Protein AF-A0A960RAU5-F1 (afdb_monomer_lite)

Foldseek 3Di:
DDDDDDDDDDDDDPDDDDDDDDDPPDDCLCELCLVHPNCVVDPDVVVNVVCVVDNDDNDDDDD

Secondary structure (DSSP, 8-state):
---------PPPPSS--------TT--GGGSGGGT-TTTTTS--HHHHHHHHHS---TT----

pLDDT: mean 89.83, std 11.07, range [53.03, 98.25]

Radius of gyration: 17.24 Å; chains: 1; bounding box: 27×57×35 Å

Structure (mmCIF, N/CA/C/O backbone):
data_AF-A0A960RAU5-F1
#
_entry.id   AF-A0A960RAU5-F1
#
loop_
_atom_site.group_PDB
_atom_site.id
_atom_site.type_symbol
_atom_site.label_atom_id
_atom_site.label_alt_id
_atom_site.label_comp_id
_atom_site.label_asym_id
_atom_site.label_entity_id
_atom_site.label_seq_id
_atom_site.pdbx_PDB_ins_code
_atom_site.Cartn_x
_atom_site.Cartn_y
_atom_site.Cartn_z
_atom_site.occupancy
_atom_site.B_iso_or_equiv
_atom_site.auth_seq_id
_atom_site.auth_comp_id
_atom_site.auth_asym_id
_atom_site.auth_atom_id
_atom_site.pdbx_PDB_model_num
ATOM 1 N N . MET A 1 1 ? -10.140 -40.170 8.455 1.00 53.03 1 MET A N 1
ATOM 2 C CA . MET A 1 1 ? -9.904 -39.259 9.595 1.00 53.03 1 MET A CA 1
ATOM 3 C C . MET A 1 1 ? -10.122 -37.841 9.102 1.00 53.03 1 MET A C 1
ATOM 5 O O . MET A 1 1 ? -9.242 -37.298 8.45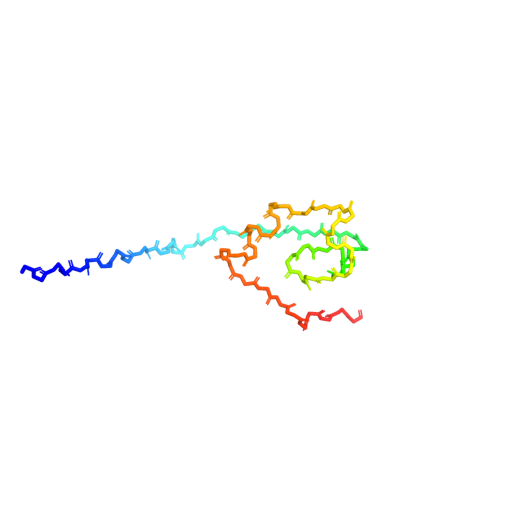2 1.00 53.03 1 MET A O 1
ATOM 9 N N . SER A 1 2 ? -11.317 -37.288 9.308 1.00 58.28 2 SER A N 1
ATOM 10 C CA . SER A 1 2 ? -11.614 -35.902 8.933 1.00 58.28 2 SER A CA 1
ATOM 11 C C . SER A 1 2 ? -11.012 -34.971 9.980 1.00 58.28 2 SER A C 1
ATOM 13 O O . SER A 1 2 ? -11.402 -35.023 11.144 1.00 58.28 2 SER A O 1
ATOM 15 N N . VAL A 1 3 ? -10.035 -34.162 9.579 1.00 68.19 3 VAL A N 1
ATOM 16 C CA . VAL A 1 3 ? -9.472 -33.102 10.419 1.00 68.19 3 VAL A CA 1
ATOM 17 C C . VAL A 1 3 ? -10.416 -31.905 10.326 1.00 68.19 3 VAL A C 1
ATOM 19 O O . VAL A 1 3 ? -10.557 -31.314 9.259 1.00 68.19 3 VAL A O 1
ATOM 22 N N . PHE A 1 4 ? -11.092 -31.568 11.424 1.00 67.75 4 PHE A N 1
ATOM 23 C CA . PHE A 1 4 ? -11.827 -30.310 11.550 1.00 67.75 4 PHE A CA 1
ATOM 24 C C . PHE A 1 4 ? -10.851 -29.216 11.996 1.00 67.75 4 PHE A C 1
ATOM 26 O O . PHE A 1 4 ? -10.221 -29.339 13.045 1.00 67.75 4 PHE A O 1
ATOM 33 N N . ALA A 1 5 ? -10.711 -28.156 11.198 1.00 72.06 5 ALA A N 1
ATOM 34 C CA . ALA A 1 5 ? -9.939 -26.977 11.571 1.00 72.06 5 ALA A CA 1
ATOM 35 C C . ALA A 1 5 ? -10.775 -26.092 12.510 1.00 72.06 5 ALA A C 1
ATOM 37 O O . ALA A 1 5 ? -11.864 -25.651 12.146 1.00 72.06 5 ALA A O 1
ATOM 38 N N . ILE A 1 6 ? -10.270 -25.839 13.718 1.00 73.69 6 ILE A N 1
ATOM 39 C CA . ILE A 1 6 ? -10.846 -24.862 14.649 1.00 73.69 6 ILE A CA 1
ATOM 40 C C . ILE A 1 6 ? -10.298 -23.489 14.249 1.00 73.69 6 ILE A C 1
ATOM 42 O O . ILE A 1 6 ? -9.099 -23.243 14.368 1.00 73.69 6 ILE A O 1
ATOM 46 N N . ALA A 1 7 ? -11.159 -22.602 13.747 1.00 72.12 7 ALA A N 1
ATOM 47 C CA . ALA A 1 7 ? -10.796 -21.213 13.484 1.00 72.12 7 ALA A CA 1
ATOM 48 C C . ALA A 1 7 ? -10.775 -20.430 14.808 1.00 72.12 7 ALA A C 1
ATOM 50 O O . ALA A 1 7 ? -11.781 -20.377 15.514 1.00 72.12 7 ALA A O 1
ATOM 51 N N . ALA A 1 8 ? -9.635 -19.829 15.152 1.00 71.94 8 ALA A N 1
ATOM 52 C CA . ALA A 1 8 ? -9.527 -18.934 16.297 1.00 71.94 8 ALA A CA 1
ATOM 53 C C . ALA A 1 8 ? -10.049 -17.540 15.918 1.00 71.94 8 ALA A C 1
ATOM 55 O O . ALA A 1 8 ? -9.556 -16.919 14.977 1.00 71.94 8 ALA A O 1
ATOM 56 N N . THR A 1 9 ? -11.037 -17.034 16.654 1.00 66.81 9 THR A N 1
ATOM 57 C CA . THR A 1 9 ? -11.504 -15.650 16.533 1.00 66.81 9 THR A CA 1
ATOM 58 C C . THR A 1 9 ? -10.637 -14.750 17.408 1.00 66.81 9 THR A C 1
ATOM 60 O O . THR A 1 9 ? -10.677 -14.862 18.633 1.00 66.81 9 THR A O 1
ATOM 63 N N . ALA A 1 10 ? -9.850 -13.860 16.803 1.00 71.88 10 ALA A N 1
ATOM 64 C CA . ALA A 1 10 ? -9.147 -12.816 17.543 1.00 71.88 10 ALA A CA 1
ATOM 65 C C . ALA A 1 10 ? -10.145 -11.729 17.979 1.00 71.88 10 ALA A C 1
ATOM 67 O O . ALA A 1 10 ? -10.868 -11.183 17.145 1.00 71.88 10 ALA A O 1
ATOM 68 N N . TRP A 1 11 ? -10.193 -11.412 19.276 1.00 69.31 11 TRP A N 1
ATOM 69 C CA . TRP A 1 11 ? -10.945 -10.258 19.772 1.00 69.31 11 TRP A CA 1
ATOM 70 C C . TRP A 1 11 ? -10.139 -8.975 19.563 1.00 69.31 11 TRP A C 1
ATOM 72 O O . TRP A 1 11 ? -8.976 -8.890 19.955 1.00 69.31 11 TRP A O 1
ATOM 82 N N . SER A 1 12 ? -10.768 -7.971 18.950 1.00 75.56 12 SER A N 1
ATOM 83 C CA . SER A 1 12 ? -10.229 -6.609 18.913 1.00 75.56 12 SER A CA 1
ATOM 84 C C . SER A 1 12 ? -10.250 -6.004 20.316 1.00 75.56 12 SER A C 1
ATOM 86 O O . SER A 1 12 ? -11.158 -6.288 21.094 1.00 75.56 12 SER A O 1
ATOM 88 N N . ALA A 1 13 ? -9.295 -5.124 20.626 1.00 83.50 13 ALA A N 1
ATOM 89 C CA . ALA A 1 13 ? -9.404 -4.277 21.810 1.00 83.50 13 ALA A CA 1
ATOM 90 C C . ALA A 1 13 ? -10.642 -3.371 21.692 1.00 83.50 13 ALA A C 1
ATOM 92 O O . ALA A 1 13 ? -10.915 -2.852 20.606 1.00 83.50 13 ALA A O 1
ATOM 93 N N . ASP A 1 14 ? -11.336 -3.128 22.809 1.00 89.69 14 ASP A N 1
ATOM 94 C CA . ASP A 1 14 ? -12.502 -2.228 22.870 1.00 89.69 14 ASP A CA 1
ATOM 95 C C . ASP A 1 14 ? -12.168 -0.805 22.390 1.00 89.69 14 ASP A C 1
ATOM 97 O O . ASP A 1 14 ? -13.033 -0.064 21.924 1.00 89.69 14 ASP A O 1
ATOM 101 N N . ARG A 1 15 ? -10.895 -0.409 22.518 1.00 93.00 15 ARG A N 1
ATOM 102 C CA . ARG A 1 15 ? -10.353 0.879 22.073 1.00 93.00 15 ARG A CA 1
ATOM 103 C C . ARG A 1 15 ? -8.984 0.646 21.423 1.00 93.00 15 ARG A C 1
ATOM 105 O O . ARG A 1 15 ? -7.985 0.594 22.143 1.00 93.00 15 ARG A O 1
ATOM 112 N N . PRO A 1 16 ? -8.909 0.455 20.096 1.00 93.19 16 PRO A N 1
ATOM 113 C CA . PRO A 1 16 ? -7.634 0.266 19.417 1.00 93.19 16 PRO A CA 1
ATOM 114 C C . PRO A 1 16 ? -6.800 1.555 19.443 1.00 93.19 16 PRO A C 1
ATOM 116 O O . PRO A 1 16 ? -7.338 2.663 19.458 1.00 93.19 16 PRO A O 1
ATOM 119 N N . ASN A 1 17 ? -5.475 1.410 19.419 1.00 95.00 17 ASN A N 1
ATOM 120 C CA . ASN A 1 17 ? -4.569 2.539 19.212 1.00 95.00 17 ASN A CA 1
ATOM 121 C C . ASN A 1 17 ? -4.540 2.913 17.727 1.00 95.00 17 ASN A C 1
ATOM 123 O O . ASN A 1 17 ? -4.576 2.034 16.867 1.00 95.00 17 ASN A O 1
ATOM 127 N N . ILE A 1 18 ? -4.426 4.207 17.432 1.00 95.56 18 ILE A N 1
ATOM 128 C CA . ILE A 1 18 ? -4.325 4.719 16.062 1.00 95.56 18 ILE A CA 1
ATOM 129 C C . ILE A 1 18 ? -2.935 5.330 15.884 1.00 95.56 18 ILE A C 1
ATOM 131 O O . ILE A 1 18 ? -2.579 6.272 16.589 1.00 95.56 18 ILE A O 1
ATOM 135 N N . LEU A 1 19 ? -2.165 4.803 14.932 1.00 96.25 19 LEU A N 1
ATOM 136 C CA . LEU A 1 19 ? -0.907 5.383 14.469 1.00 96.25 19 LEU A CA 1
ATOM 137 C C . LEU A 1 19 ? -1.100 5.870 13.032 1.00 96.25 19 LEU A C 1
ATOM 139 O O . LEU A 1 19 ? -1.414 5.076 12.149 1.00 96.25 19 LEU A O 1
ATOM 143 N N . PHE A 1 20 ? -0.906 7.168 12.805 1.00 97.31 20 PHE A N 1
ATOM 144 C CA . PHE A 1 20 ? -0.943 7.770 11.475 1.00 97.31 20 PHE A CA 1
ATOM 145 C C . PHE A 1 20 ? 0.478 8.117 11.030 1.00 97.31 20 PHE A C 1
ATOM 147 O O . PHE A 1 20 ? 1.172 8.876 11.705 1.00 97.31 20 PHE A O 1
ATOM 154 N N . ILE A 1 21 ? 0.904 7.546 9.904 1.00 96.75 21 ILE A N 1
ATOM 155 C CA . ILE A 1 21 ? 2.213 7.790 9.295 1.00 96.75 21 ILE A CA 1
ATOM 156 C C . ILE A 1 21 ? 1.976 8.540 7.988 1.00 96.75 21 ILE A C 1
ATOM 158 O O . ILE A 1 21 ? 1.200 8.090 7.147 1.00 96.75 21 ILE A O 1
ATOM 162 N N . PHE A 1 22 ? 2.657 9.671 7.820 1.00 95.38 22 PHE A N 1
ATOM 163 C CA . PHE A 1 22 ? 2.580 10.507 6.628 1.00 95.38 22 PHE A CA 1
ATOM 164 C C . PHE A 1 22 ? 3.983 10.744 6.072 1.00 95.38 22 PHE A C 1
ATOM 166 O O . PHE A 1 22 ? 4.920 10.998 6.829 1.00 95.38 22 PHE A O 1
ATOM 173 N N . SER A 1 23 ? 4.113 10.657 4.752 1.00 94.25 23 SER A N 1
ATOM 174 C CA . SER A 1 23 ? 5.338 10.944 4.011 1.00 94.25 23 SER A CA 1
ATOM 175 C C . SER A 1 23 ? 5.016 11.988 2.956 1.00 94.25 23 SER A C 1
ATOM 177 O O . SER A 1 23 ? 4.072 11.802 2.190 1.00 94.25 23 SER A O 1
ATOM 179 N N . ASP A 1 24 ? 5.813 13.049 2.906 1.00 95.75 24 ASP A N 1
ATOM 180 C CA . ASP A 1 24 ? 5.660 14.112 1.916 1.00 95.75 24 ASP A CA 1
ATOM 181 C C . ASP A 1 24 ? 6.113 13.649 0.522 1.00 95.75 24 ASP A C 1
ATOM 183 O O . ASP A 1 24 ? 6.980 12.775 0.419 1.00 95.75 24 ASP A O 1
ATOM 187 N N . ASP A 1 25 ? 5.494 14.195 -0.529 1.00 92.06 25 ASP A N 1
ATOM 188 C CA . ASP A 1 25 ? 5.794 13.939 -1.952 1.00 92.06 25 ASP A CA 1
ATOM 189 C C . ASP A 1 25 ? 5.947 12.455 -2.364 1.00 92.06 25 ASP A C 1
ATOM 191 O O . ASP A 1 25 ? 6.582 12.111 -3.369 1.00 92.06 25 ASP A O 1
ATOM 195 N N . HIS A 1 26 ? 5.335 11.530 -1.621 1.00 91.88 26 HIS A N 1
ATOM 196 C CA . HIS A 1 26 ? 5.491 10.105 -1.887 1.00 91.88 26 HIS A CA 1
ATOM 197 C C . HIS A 1 26 ? 4.584 9.656 -3.041 1.00 91.88 26 HIS A C 1
ATOM 199 O O . HIS A 1 26 ? 3.379 9.457 -2.884 1.00 91.88 26 HIS A O 1
ATOM 205 N N . SER A 1 27 ? 5.174 9.455 -4.223 1.00 93.81 27 SER A N 1
ATOM 206 C CA . SER A 1 27 ? 4.440 8.939 -5.381 1.00 93.81 27 SER A CA 1
ATOM 207 C C . SER A 1 27 ? 3.951 7.500 -5.150 1.00 93.81 27 SER A C 1
ATOM 209 O O . SER A 1 27 ? 4.767 6.645 -4.798 1.00 93.81 27 SER A O 1
ATOM 211 N N . PRO A 1 28 ? 2.688 7.164 -5.483 1.00 94.00 28 PRO A N 1
ATOM 212 C CA . PRO A 1 28 ? 2.211 5.779 -5.464 1.00 94.00 28 PRO A CA 1
ATOM 213 C C . PRO A 1 28 ? 3.073 4.843 -6.319 1.00 94.00 28 PRO A C 1
ATOM 215 O O . PRO A 1 28 ? 3.278 3.691 -5.961 1.00 94.00 28 PRO A O 1
ATOM 218 N N . ASN A 1 29 ? 3.654 5.341 -7.418 1.00 95.25 29 ASN A N 1
ATOM 219 C CA . ASN A 1 29 ? 4.511 4.532 -8.288 1.00 95.25 29 ASN A CA 1
ATOM 220 C C . ASN A 1 29 ? 5.797 4.046 -7.604 1.00 95.25 29 ASN A C 1
ATOM 222 O O . ASN A 1 29 ? 6.377 3.068 -8.076 1.00 95.25 29 ASN A O 1
ATOM 226 N N . ALA A 1 30 ? 6.243 4.740 -6.549 1.00 95.50 30 ALA A N 1
ATOM 227 C CA . ALA A 1 30 ? 7.455 4.443 -5.790 1.00 95.50 30 ALA A CA 1
ATOM 228 C C . ALA A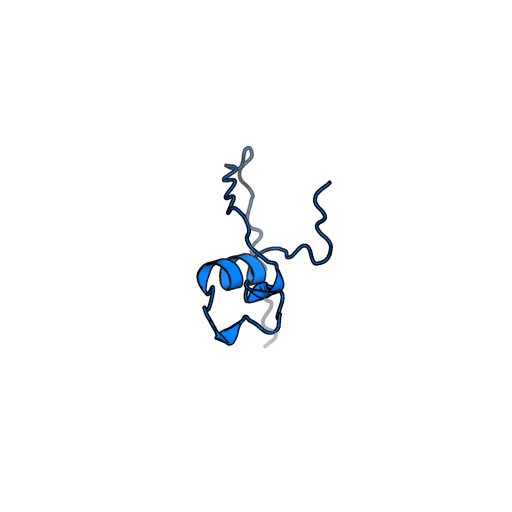 1 30 ? 7.223 3.473 -4.618 1.00 95.50 30 ALA A C 1
ATOM 230 O O . ALA A 1 30 ? 8.192 2.980 -4.050 1.00 95.50 30 ALA A O 1
ATOM 231 N N . ILE A 1 31 ? 5.967 3.164 -4.284 1.00 96.06 31 ILE A N 1
ATOM 232 C CA . ILE A 1 31 ? 5.613 2.217 -3.222 1.00 96.06 31 ILE A CA 1
ATOM 233 C C . ILE A 1 31 ? 5.361 0.839 -3.842 1.00 96.06 31 ILE A C 1
ATOM 235 O O . ILE A 1 31 ? 4.538 0.695 -4.752 1.00 96.06 31 ILE A O 1
ATOM 239 N N . GLY A 1 32 ? 6.039 -0.191 -3.329 1.00 96.31 32 GLY A N 1
ATOM 240 C CA . GLY A 1 32 ? 5.977 -1.558 -3.853 1.00 96.31 32 GLY A CA 1
ATOM 241 C C . GLY A 1 32 ? 4.557 -2.128 -3.922 1.00 96.31 32 GLY A C 1
ATOM 242 O O . GLY A 1 32 ? 4.173 -2.698 -4.946 1.00 96.31 32 GLY A O 1
ATOM 243 N N . ALA A 1 33 ? 3.744 -1.875 -2.894 1.00 96.94 33 ALA A N 1
ATOM 244 C CA . ALA A 1 33 ? 2.344 -2.290 -2.793 1.00 96.94 33 ALA A CA 1
ATOM 245 C C . ALA A 1 33 ? 1.447 -1.834 -3.962 1.00 96.94 33 ALA A C 1
ATOM 247 O O . ALA A 1 33 ? 0.478 -2.519 -4.284 1.00 96.94 33 ALA A O 1
ATOM 248 N N . TYR A 1 34 ? 1.770 -0.721 -4.632 1.00 96.38 34 TYR A N 1
ATOM 249 C CA . TYR A 1 34 ? 1.012 -0.222 -5.790 1.00 96.38 34 TYR A CA 1
ATOM 250 C C . TYR A 1 34 ? 1.511 -0.785 -7.128 1.00 96.38 34 TYR A C 1
ATOM 252 O O . TYR A 1 34 ? 0.961 -0.466 -8.180 1.00 96.38 34 TYR A O 1
ATOM 260 N N . GLN A 1 35 ? 2.557 -1.617 -7.110 1.00 94.25 35 GLN A N 1
ATOM 261 C CA . GLN A 1 35 ? 3.105 -2.324 -8.273 1.00 94.25 35 GLN A CA 1
ATOM 262 C C . GLN A 1 35 ? 3.542 -1.416 -9.436 1.00 94.25 35 GLN A C 1
ATOM 264 O O . GLN A 1 35 ? 3.713 -1.888 -10.565 1.00 94.25 35 GLN A O 1
ATOM 269 N N . GLY A 1 36 ? 3.793 -0.136 -9.153 1.00 94.25 36 GLY A N 1
ATOM 270 C CA . GLY A 1 36 ? 4.259 0.845 -10.124 1.00 94.25 36 GLY A CA 1
ATOM 271 C C . GLY A 1 36 ? 5.628 0.513 -10.718 1.00 94.25 36 GLY A C 1
ATOM 272 O O . GLY A 1 36 ? 6.348 -0.391 -10.282 1.00 94.25 36 GLY A O 1
ATOM 273 N N . TRP A 1 37 ? 6.008 1.278 -11.737 1.00 94.88 37 TRP A N 1
ATOM 274 C CA . TRP A 1 37 ? 7.242 1.064 -12.497 1.00 94.88 37 TRP A CA 1
ATOM 275 C C . TRP A 1 37 ? 8.527 1.338 -11.692 1.00 94.88 37 TRP A C 1
ATOM 277 O O . TRP A 1 37 ? 9.588 0.860 -12.084 1.00 94.88 37 TRP A O 1
ATOM 287 N N . LEU A 1 38 ? 8.445 2.044 -10.555 1.00 95.12 38 LEU A N 1
ATOM 288 C CA . LEU A 1 38 ? 9.589 2.332 -9.677 1.00 95.12 38 L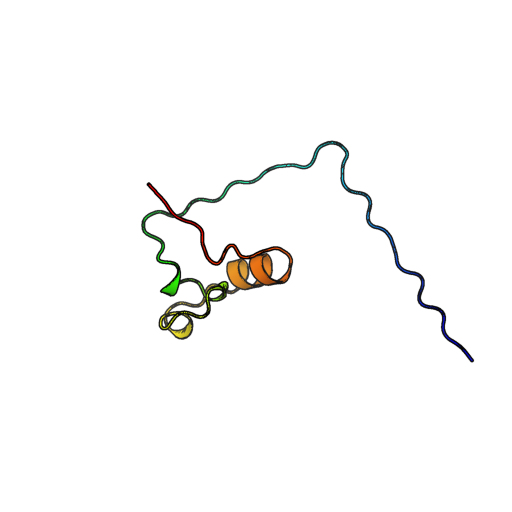EU A CA 1
ATOM 289 C C . LEU A 1 38 ? 9.777 1.319 -8.538 1.00 95.12 38 LEU A C 1
ATOM 291 O O . LEU A 1 38 ? 10.766 1.422 -7.815 1.00 95.12 38 LEU A O 1
ATOM 295 N N . ARG A 1 39 ? 8.901 0.313 -8.387 1.00 93.00 39 ARG A N 1
ATOM 296 C CA . ARG A 1 39 ? 8.926 -0.629 -7.246 1.00 93.00 39 ARG A CA 1
ATOM 297 C C . ARG A 1 39 ? 10.278 -1.311 -6.996 1.00 93.00 39 ARG A C 1
ATOM 299 O O . ARG A 1 39 ? 10.592 -1.675 -5.871 1.00 93.00 39 ARG A O 1
ATOM 306 N N . SER A 1 40 ? 11.068 -1.519 -8.049 1.00 93.44 40 SER A N 1
ATOM 307 C CA . SER A 1 40 ? 12.367 -2.198 -7.969 1.00 93.44 40 SER A CA 1
ATOM 308 C C . SER A 1 40 ? 13.540 -1.248 -7.725 1.00 93.44 40 SER A C 1
ATOM 310 O O . SER A 1 40 ? 14.635 -1.724 -7.446 1.00 93.44 40 SER A O 1
ATOM 312 N N . LEU A 1 41 ? 13.338 0.068 -7.849 1.00 95.19 41 LEU A N 1
ATOM 313 C CA . LEU A 1 41 ? 14.405 1.058 -7.699 1.00 95.19 41 LEU A CA 1
ATOM 314 C C . LEU A 1 41 ? 14.755 1.298 -6.226 1.00 95.19 41 LEU A C 1
ATOM 316 O O . LEU A 1 41 ? 15.931 1.350 -5.883 1.00 95.19 41 LEU A O 1
ATOM 320 N N . ASN A 1 42 ? 13.740 1.434 -5.369 1.00 92.31 42 ASN A N 1
ATOM 321 C CA . ASN A 1 42 ? 13.908 1.601 -3.928 1.00 92.31 42 ASN A CA 1
ATOM 322 C C . ASN A 1 42 ? 12.809 0.820 -3.182 1.00 92.31 42 ASN A C 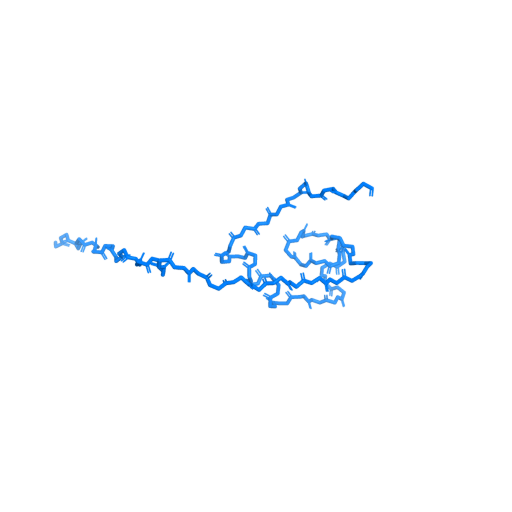1
ATOM 324 O O . ASN A 1 42 ? 11.734 1.369 -2.942 1.00 92.31 42 ASN A O 1
ATOM 328 N N . PRO A 1 43 ? 13.033 -0.472 -2.883 1.00 94.69 43 PRO A N 1
ATOM 329 C CA . PRO A 1 43 ? 12.010 -1.342 -2.309 1.00 94.69 43 PRO A CA 1
ATOM 330 C C . PRO A 1 43 ? 11.478 -0.851 -0.956 1.00 94.69 43 PRO A C 1
ATOM 332 O O . PRO A 1 43 ? 12.236 -0.350 -0.126 1.00 94.69 43 PRO A O 1
ATOM 335 N N . THR A 1 44 ? 10.188 -1.079 -0.701 1.00 97.62 44 THR A N 1
ATOM 336 C CA . THR A 1 44 ? 9.493 -0.676 0.533 1.00 97.62 44 THR A CA 1
ATOM 337 C C . THR A 1 44 ? 8.961 -1.886 1.315 1.00 97.62 44 THR A C 1
ATOM 339 O O . THR A 1 44 ? 7.757 -1.965 1.555 1.00 97.62 44 THR A O 1
ATOM 342 N N . PRO A 1 45 ? 9.819 -2.837 1.741 1.00 97.38 45 PRO A N 1
ATOM 343 C CA . PRO A 1 45 ? 9.380 -4.147 2.234 1.00 97.38 45 PRO A CA 1
ATOM 344 C C . PRO A 1 45 ? 8.422 -4.071 3.433 1.00 97.38 45 PRO A C 1
ATOM 346 O O . PRO A 1 45 ? 7.463 -4.835 3.490 1.00 97.38 45 PRO A O 1
ATOM 349 N N . GLU A 1 46 ? 8.623 -3.118 4.347 1.00 97.94 46 GLU A N 1
ATOM 350 C CA . GLU A 1 46 ? 7.754 -2.946 5.521 1.00 97.94 46 GLU A CA 1
ATOM 351 C C . GLU A 1 46 ? 6.372 -2.389 5.148 1.00 97.94 46 GLU A C 1
ATOM 353 O O . GLU A 1 46 ? 5.352 -2.818 5.683 1.00 97.94 46 GLU A O 1
ATOM 358 N N . ILE A 1 47 ? 6.311 -1.462 4.184 1.00 97.44 47 ILE A N 1
ATOM 359 C CA . ILE A 1 47 ? 5.036 -0.932 3.673 1.00 97.44 47 ILE A CA 1
ATOM 360 C C . ILE A 1 47 ? 4.302 -2.026 2.892 1.00 97.44 47 ILE A C 1
ATOM 362 O O . ILE A 1 47 ? 3.091 -2.181 3.035 1.00 97.44 47 ILE A O 1
ATOM 366 N N . ASP A 1 48 ? 5.035 -2.822 2.113 1.00 97.50 48 ASP A N 1
ATOM 367 C CA . ASP A 1 48 ? 4.486 -3.932 1.336 1.00 97.50 48 ASP A CA 1
ATOM 368 C C . AS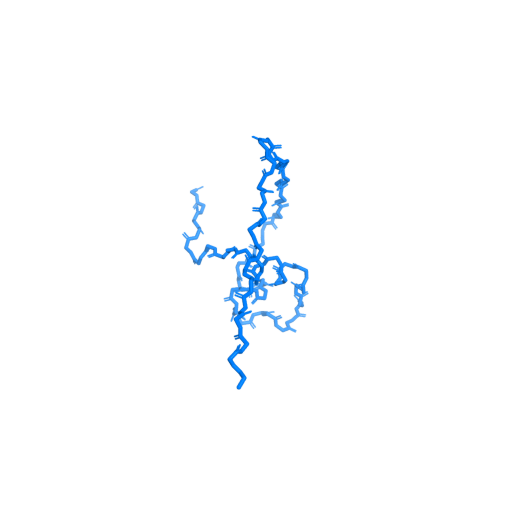P A 1 48 ? 3.919 -5.024 2.259 1.00 97.50 48 ASP A C 1
ATOM 370 O O . ASP A 1 48 ? 2.843 -5.567 2.002 1.00 97.50 48 ASP A O 1
ATOM 374 N N . GLN A 1 49 ? 4.592 -5.303 3.379 1.00 98.25 49 GLN A N 1
ATOM 375 C CA . GLN A 1 49 ? 4.096 -6.215 4.406 1.00 98.25 49 GLN A CA 1
ATOM 376 C C . GLN A 1 49 ? 2.832 -5.678 5.091 1.00 98.25 49 GLN A C 1
ATOM 378 O O . GLN A 1 49 ? 1.869 -6.430 5.254 1.00 98.25 49 GLN A O 1
ATOM 383 N N . LEU A 1 50 ? 2.804 -4.392 5.462 1.00 97.69 50 LEU A N 1
ATOM 384 C CA . LEU A 1 50 ? 1.612 -3.751 6.032 1.00 97.69 50 LEU A CA 1
ATOM 385 C C . LEU A 1 50 ? 0.427 -3.805 5.058 1.00 97.69 50 LEU A C 1
ATOM 387 O O . LEU A 1 50 ? -0.691 -4.119 5.463 1.00 97.69 50 LEU A O 1
ATOM 391 N N . ALA A 1 51 ? 0.674 -3.561 3.771 1.00 97.25 51 ALA A N 1
ATOM 392 C CA . ALA A 1 51 ? -0.323 -3.677 2.714 1.00 97.25 51 ALA A CA 1
ATOM 393 C C . ALA A 1 51 ? -0.866 -5.111 2.578 1.00 97.25 51 ALA A C 1
ATOM 395 O O . ALA A 1 51 ? -2.078 -5.295 2.493 1.00 97.25 51 ALA A O 1
ATOM 396 N N . ALA A 1 52 ? 0.007 -6.124 2.610 1.00 97.56 52 ALA A N 1
ATOM 397 C CA . ALA A 1 52 ? -0.378 -7.535 2.511 1.00 97.56 52 ALA A CA 1
ATOM 398 C C . ALA A 1 52 ? -1.176 -8.046 3.727 1.00 97.56 52 ALA A C 1
ATOM 400 O O . ALA A 1 52 ? -1.975 -8.971 3.595 1.00 97.56 52 ALA A O 1
ATOM 401 N N . GLN A 1 53 ? -0.958 -7.464 4.909 1.00 97.81 53 GLN A N 1
ATOM 402 C CA . GLN A 1 53 ? -1.690 -7.790 6.142 1.00 97.81 53 GLN A C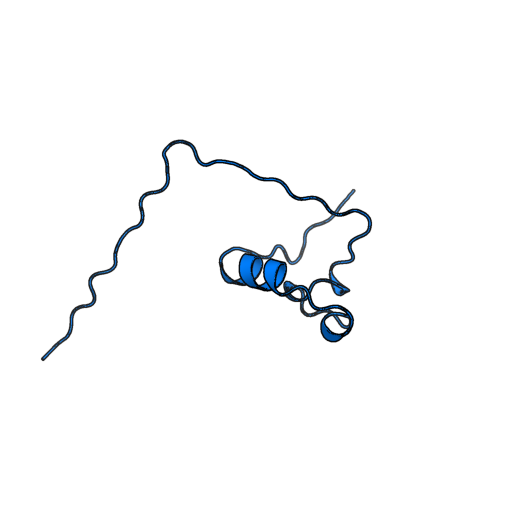A 1
ATOM 403 C C . GLN A 1 53 ? -2.974 -6.970 6.318 1.00 97.81 53 GLN A C 1
ATOM 405 O O . GLN A 1 53 ? -3.797 -7.294 7.175 1.00 97.81 53 GLN A O 1
ATOM 410 N N . GLY A 1 54 ? -3.125 -5.898 5.544 1.00 96.12 54 GLY A N 1
ATOM 411 C CA . GLY A 1 54 ? -4.191 -4.921 5.688 1.00 96.12 54 GLY A CA 1
ATOM 412 C C . GLY A 1 54 ? -4.911 -4.652 4.375 1.00 96.12 54 GLY A C 1
ATOM 413 O O . GLY A 1 54 ? -5.473 -5.551 3.752 1.00 96.12 54 GLY A O 1
ATOM 414 N N . MET A 1 55 ? -4.951 -3.377 3.995 1.00 96.75 55 MET A N 1
ATOM 415 C CA . MET A 1 55 ? -5.669 -2.890 2.823 1.00 96.75 55 MET A CA 1
ATOM 416 C C . MET A 1 55 ? -4.824 -1.865 2.068 1.00 96.75 55 MET A C 1
ATOM 418 O O . MET A 1 55 ? -4.121 -1.060 2.677 1.00 96.75 55 MET A O 1
ATOM 422 N N . VAL A 1 56 ? -4.955 -1.863 0.740 1.00 96.88 56 VAL A N 1
ATOM 423 C CA . VAL A 1 56 ? -4.398 -0.841 -0.154 1.00 96.88 56 VAL A CA 1
ATOM 424 C C . VAL A 1 56 ? -5.542 -0.058 -0.788 1.00 96.88 56 VAL A C 1
ATOM 426 O O . VAL A 1 56 ? -6.478 -0.642 -1.330 1.00 96.88 56 VAL A O 1
ATOM 429 N N . PHE A 1 57 ? -5.460 1.270 -0.751 1.00 97.06 57 PHE A N 1
ATOM 430 C CA . PHE A 1 57 ? -6.406 2.145 -1.439 1.00 97.06 57 PHE A CA 1
ATOM 431 C C . PHE A 1 57 ? -5.871 2.514 -2.824 1.00 97.06 57 PHE A C 1
ATOM 433 O O . PHE A 1 57 ? -5.155 3.497 -2.976 1.00 97.06 57 PHE A O 1
ATOM 440 N N . GLU A 1 58 ? -6.258 1.768 -3.858 1.00 95.88 58 GLU A N 1
ATOM 441 C CA . GLU A 1 58 ? -5.787 2.000 -5.238 1.00 95.88 58 GLU A CA 1
ATOM 442 C C . GLU A 1 58 ? -6.194 3.365 -5.824 1.00 95.88 58 GLU A C 1
ATOM 444 O O . GLU A 1 58 ? -5.603 3.836 -6.793 1.00 95.88 58 GLU A O 1
ATOM 449 N N . LYS A 1 59 ? -7.224 4.001 -5.254 1.00 95.31 59 LYS A N 1
ATOM 450 C CA . LYS A 1 59 ? -7.795 5.275 -5.717 1.00 95.31 59 LYS A CA 1
ATOM 451 C C . LYS A 1 59 ? -7.962 6.262 -4.560 1.00 95.31 59 LYS A C 1
ATOM 453 O O . LYS A 1 59 ? -9.073 6.687 -4.253 1.00 95.31 59 LYS A O 1
ATOM 458 N N . SER A 1 60 ? -6.851 6.585 -3.903 1.00 94.38 60 SER A N 1
ATOM 459 C CA . SER A 1 60 ? -6.774 7.650 -2.898 1.00 94.38 60 SER A CA 1
ATOM 460 C C . SER A 1 60 ? -6.339 8.957 -3.567 1.00 94.38 60 SER A C 1
ATOM 462 O O . SER A 1 60 ? -5.264 9.010 -4.161 1.00 94.38 60 SER A O 1
ATOM 464 N N . PHE A 1 61 ? -7.178 9.993 -3.516 1.00 93.81 61 PHE A N 1
ATOM 465 C CA . PHE A 1 61 ? -6.929 11.278 -4.177 1.00 93.81 61 PHE A CA 1
ATOM 466 C C . PHE A 1 61 ? -6.744 12.394 -3.147 1.00 93.81 61 PHE A C 1
ATOM 468 O O . PHE A 1 61 ? -7.463 12.441 -2.149 1.00 93.81 61 PHE A O 1
ATOM 475 N N . CYS A 1 62 ? -5.821 13.313 -3.427 1.00 89.94 62 CYS A N 1
ATOM 476 C CA . CYS A 1 62 ? -5.667 14.572 -2.701 1.00 89.94 62 CYS A CA 1
ATOM 477 C C . CYS A 1 62 ? -6.342 15.701 -3.493 1.00 89.94 62 CYS A C 1
ATOM 479 O O . CYS A 1 62 ? -6.347 15.664 -4.725 1.00 89.94 62 CYS A O 1
ATOM 481 N N . THR A 1 63 ? -6.909 16.678 -2.787 1.00 85.44 63 THR A N 1
ATOM 482 C CA . THR A 1 63 ? -7.503 17.896 -3.367 1.00 85.44 63 THR A CA 1
ATOM 483 C C . THR A 1 63 ? -6.537 19.060 -3.344 1.00 85.44 63 THR A C 1
ATOM 485 O O . THR A 1 63 ? -5.861 19.193 -2.299 1.00 85.44 63 THR A O 1
#

Sequence (63 aa):
MSVFAIAATAWSADRPNILFIFSDDHSPNAIGAYQGWLRSLNPTPEIDQLAAQGMVFEKSFCT